Protein AF-A0A484FGK8-F1 (afdb_monomer)

Solvent-accessible surface area (backbone atoms only — not comparable to full-atom values): 7231 Å² total; per-residue (Å²): 114,52,76,42,72,39,93,74,32,38,41,34,40,36,68,55,88,79,80,70,86,57,33,42,32,38,38,38,41,37,28,76,92,78,68,48,74,49,78,46,80,44,69,53,21,35,40,73,44,67,37,74,80,55,65,38,32,43,29,31,27,26,79,4,26,22,44,33,38,16,39,58,89,81,59,52,74,76,47,65,52,95,61,46,84,31,60,82,92,33,64,45,57,49,77,48,65,50,56,43,96,84,67,36,37,36,40,37,35,34,76,88,73,50,73,48,80,42,80,52,79,87,76,78,80,83,129

Structure (mmCIF, N/CA/C/O backbone):
data_AF-A0A484FGK8-F1
#
_entry.id   AF-A0A484FGK8-F1
#
loop_
_atom_site.group_PDB
_atom_site.id
_atom_site.type_symbol
_atom_site.label_atom_id
_atom_site.label_alt_id
_atom_site.label_comp_id
_atom_site.label_asym_id
_atom_site.label_entity_id
_atom_site.label_seq_id
_atom_site.pdbx_PDB_ins_code
_atom_site.Cartn_x
_atom_site.Cartn_y
_atom_site.Cartn_z
_atom_site.occupancy
_atom_site.B_iso_or_equiv
_atom_site.auth_seq_id
_atom_site.auth_comp_id
_atom_site.auth_asym_id
_atom_site.auth_atom_id
_atom_site.pdbx_PDB_model_num
ATOM 1 N N . MET A 1 1 ? 3.992 -9.586 3.449 1.00 84.94 1 MET A N 1
ATOM 2 C CA . MET A 1 1 ? 4.642 -9.243 2.169 1.00 84.94 1 MET A CA 1
ATOM 3 C C . MET A 1 1 ? 3.621 -9.452 1.071 1.00 84.94 1 MET A C 1
ATOM 5 O O . MET A 1 1 ? 2.885 -10.426 1.157 1.00 84.94 1 MET A O 1
ATOM 9 N N . GLN A 1 2 ? 3.565 -8.564 0.084 1.00 90.06 2 GLN A N 1
ATOM 10 C CA . GLN A 1 2 ? 2.795 -8.761 -1.145 1.00 90.06 2 GLN A CA 1
ATOM 11 C C . GLN A 1 2 ? 3.716 -8.506 -2.337 1.00 90.06 2 GLN A C 1
ATOM 13 O O . GLN A 1 2 ? 4.516 -7.576 -2.287 1.00 90.06 2 GLN A O 1
ATOM 18 N N . VAL A 1 3 ? 3.601 -9.321 -3.384 1.00 91.88 3 VAL A N 1
ATOM 19 C CA . VAL A 1 3 ? 4.373 -9.185 -4.624 1.00 91.88 3 VAL A CA 1
ATOM 20 C C . VAL A 1 3 ? 3.417 -9.190 -5.808 1.00 91.88 3 VAL A C 1
ATOM 22 O O . VAL A 1 3 ? 2.486 -9.994 -5.842 1.00 91.88 3 VAL A O 1
ATOM 25 N N . VAL A 1 4 ? 3.645 -8.296 -6.765 1.00 91.69 4 VAL A N 1
ATOM 26 C CA . VAL A 1 4 ? 2.901 -8.210 -8.024 1.00 91.69 4 VAL A CA 1
ATOM 27 C C . VAL A 1 4 ? 3.902 -8.064 -9.167 1.00 91.69 4 VAL A C 1
ATOM 29 O O . VAL A 1 4 ? 4.766 -7.192 -9.126 1.00 91.69 4 VAL A O 1
ATOM 32 N N . ALA A 1 5 ? 3.781 -8.907 -10.191 1.00 92.19 5 ALA A N 1
ATOM 33 C CA . ALA A 1 5 ? 4.482 -8.734 -11.459 1.00 92.19 5 ALA A CA 1
ATOM 34 C C . ALA A 1 5 ? 3.551 -8.024 -12.449 1.00 92.19 5 ALA A C 1
ATOM 36 O O . ALA A 1 5 ? 2.412 -8.456 -12.636 1.00 92.19 5 ALA A O 1
ATOM 37 N N . VAL A 1 6 ? 4.018 -6.937 -13.064 1.00 89.00 6 VAL A N 1
ATOM 38 C CA . VAL A 1 6 ? 3.246 -6.168 -14.044 1.00 89.00 6 VAL A CA 1
ATOM 39 C C . VAL A 1 6 ? 4.142 -5.631 -15.154 1.00 89.00 6 VAL A C 1
ATOM 41 O O . VAL A 1 6 ? 5.114 -4.921 -14.900 1.00 89.00 6 VAL A O 1
ATOM 44 N N . GLY A 1 7 ? 3.805 -5.954 -16.404 1.00 87.88 7 GLY A N 1
ATOM 45 C CA . GLY A 1 7 ? 4.650 -5.618 -17.550 1.00 87.88 7 GLY A CA 1
ATOM 46 C C . GLY A 1 7 ? 6.076 -6.140 -17.348 1.00 87.88 7 GLY A C 1
ATOM 47 O O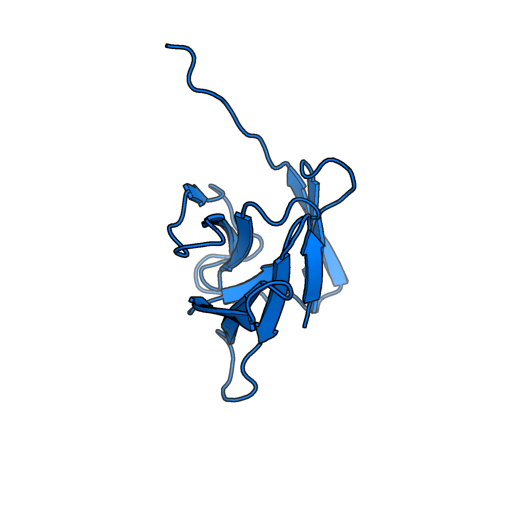 . GLY A 1 7 ? 6.257 -7.307 -17.014 1.00 87.88 7 GLY A O 1
ATOM 48 N N . GLN A 1 8 ? 7.066 -5.254 -17.489 1.00 89.00 8 GLN A N 1
ATOM 49 C CA . GLN A 1 8 ? 8.496 -5.556 -17.314 1.00 89.00 8 GLN A CA 1
ATOM 50 C C . GLN A 1 8 ? 9.036 -5.221 -15.912 1.00 89.00 8 GLN A C 1
ATOM 52 O O . GLN A 1 8 ? 10.222 -4.941 -15.743 1.00 89.00 8 GLN A O 1
ATOM 57 N N . ARG A 1 9 ? 8.172 -5.173 -14.890 1.00 91.44 9 ARG A N 1
ATOM 58 C CA . ARG A 1 9 ? 8.585 -4.861 -13.515 1.00 91.44 9 ARG A CA 1
ATOM 59 C C . ARG A 1 9 ? 7.905 -5.744 -12.475 1.00 91.44 9 ARG A C 1
ATOM 61 O O . ARG A 1 9 ? 6.780 -6.207 -12.652 1.00 91.44 9 ARG A O 1
ATOM 68 N N . VAL A 1 10 ? 8.585 -5.925 -11.350 1.00 93.19 10 VAL A N 1
ATOM 69 C CA . VAL A 1 10 ? 8.083 -6.602 -10.152 1.00 93.19 10 VAL A CA 1
ATOM 70 C C . VAL A 1 10 ? 8.035 -5.593 -9.014 1.00 93.19 10 VAL A C 1
ATOM 72 O O . VAL A 1 10 ? 9.036 -4.943 -8.725 1.00 93.19 10 VAL A O 1
ATOM 75 N N . LEU A 1 11 ? 6.882 -5.474 -8.360 1.00 94.88 11 LEU A N 1
ATOM 76 C CA . LEU A 1 11 ? 6.697 -4.656 -7.168 1.00 94.88 11 LEU A CA 1
ATOM 77 C C . LEU A 1 11 ? 6.523 -5.560 -5.948 1.00 94.88 11 LEU A C 1
ATOM 79 O O . LEU A 1 11 ? 5.745 -6.513 -5.981 1.00 94.88 11 LEU A O 1
ATOM 83 N N . ALA A 1 12 ? 7.211 -5.240 -4.857 1.00 94.69 12 ALA A N 1
ATOM 84 C CA . ALA A 1 12 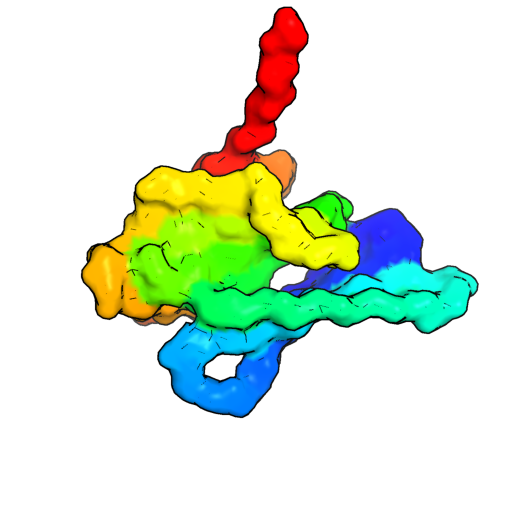? 7.116 -5.951 -3.590 1.00 94.69 12 ALA A CA 1
ATOM 85 C C . ALA A 1 12 ? 6.909 -4.972 -2.430 1.00 94.69 12 ALA A C 1
ATOM 87 O O . ALA A 1 12 ? 7.747 -4.110 -2.190 1.00 94.69 12 ALA A O 1
ATOM 88 N N . ALA A 1 13 ? 5.812 -5.127 -1.687 1.00 93.62 13 ALA A N 1
ATOM 89 C CA . ALA A 1 13 ? 5.549 -4.399 -0.450 1.00 93.62 13 ALA A CA 1
ATOM 90 C C . ALA A 1 13 ? 5.864 -5.296 0.755 1.00 93.62 13 ALA A C 1
ATOM 92 O O . ALA A 1 13 ? 5.185 -6.297 1.024 1.00 93.62 13 ALA A O 1
ATOM 93 N N . CYS A 1 14 ? 6.897 -4.922 1.504 1.00 92.44 14 CYS A N 1
ATOM 94 C CA . CYS A 1 14 ? 7.401 -5.665 2.651 1.00 92.44 14 CYS A CA 1
ATOM 95 C C . CYS A 1 14 ? 7.301 -4.818 3.917 1.00 92.44 14 CYS A C 1
ATOM 97 O O . CYS A 1 14 ? 7.844 -3.718 3.985 1.00 92.44 14 CYS A O 1
ATOM 99 N N . ARG A 1 15 ? 6.639 -5.345 4.948 1.00 90.38 15 ARG A N 1
ATOM 100 C CA . ARG A 1 15 ? 6.679 -4.750 6.285 1.00 90.38 15 ARG A CA 1
ATOM 101 C C . ARG A 1 15 ? 8.091 -4.915 6.852 1.00 90.38 15 ARG A C 1
ATOM 103 O O . ARG A 1 15 ? 8.604 -6.032 6.868 1.00 90.38 15 ARG A O 1
ATOM 110 N N . GLN A 1 16 ? 8.687 -3.836 7.348 1.00 87.62 16 GLN A N 1
ATOM 111 C CA . GLN A 1 16 ? 9.936 -3.912 8.101 1.00 87.62 16 GLN A CA 1
ATOM 112 C C . GLN A 1 16 ? 9.666 -4.534 9.482 1.00 87.62 16 GLN A C 1
ATOM 114 O O . GLN A 1 16 ? 8.677 -4.218 10.147 1.00 87.62 16 GLN A O 1
ATOM 119 N N . THR A 1 17 ? 10.507 -5.486 9.888 1.00 69.12 17 THR A N 1
ATOM 120 C CA . THR A 1 17 ? 10.275 -6.374 11.042 1.00 69.12 17 THR A CA 1
ATOM 121 C C . THR A 1 17 ? 10.600 -5.754 12.400 1.00 69.12 17 THR A C 1
ATOM 123 O O . THR A 1 17 ? 10.295 -6.362 13.424 1.00 69.12 17 THR A O 1
ATOM 126 N N . TYR A 1 18 ? 11.191 -4.560 12.438 1.00 63.72 18 TYR A N 1
ATOM 127 C CA . TYR A 1 18 ? 11.579 -3.898 13.682 1.00 63.72 18 TYR A CA 1
ATOM 128 C C . TYR A 1 18 ? 10.502 -2.903 14.139 1.00 63.72 18 TYR A C 1
ATOM 130 O O . TYR A 1 18 ? 10.085 -2.041 13.371 1.00 63.72 18 TYR A O 1
ATOM 138 N N . GLY A 1 19 ? 10.073 -3.020 15.402 1.00 57.84 19 GLY A N 1
ATOM 139 C CA . GLY A 1 19 ? 9.207 -2.047 16.079 1.00 57.84 19 GLY A CA 1
ATOM 140 C C . GLY A 1 19 ? 7.750 -2.473 16.310 1.00 57.84 19 GLY A C 1
ATOM 141 O O . GLY A 1 19 ? 7.204 -3.376 15.667 1.00 57.84 19 GLY A O 1
ATOM 142 N N . SER A 1 20 ? 7.113 -1.798 17.270 1.00 62.00 20 SER A N 1
ATOM 143 C CA . SER A 1 20 ? 5.665 -1.821 17.484 1.00 62.00 20 SER A CA 1
ATOM 144 C C . SER A 1 20 ? 4.963 -0.884 16.491 1.00 62.00 20 SER A C 1
ATOM 146 O O . SER A 1 20 ? 5.571 0.017 15.926 1.00 62.00 20 SER A O 1
ATOM 148 N N . SER A 1 21 ? 3.675 -1.129 16.237 1.00 67.31 21 SER A N 1
ATOM 149 C CA . SER A 1 21 ? 2.847 -0.288 15.360 1.00 67.31 21 SER A CA 1
ATOM 150 C C . SER A 1 21 ? 2.906 1.195 15.774 1.00 67.31 21 SER A C 1
ATOM 152 O O . SER A 1 21 ? 2.796 1.463 16.973 1.00 67.31 21 SER A O 1
ATOM 154 N N . PRO A 1 22 ? 2.965 2.160 14.831 1.00 72.62 22 PRO A N 1
ATOM 155 C CA . PRO A 1 22 ? 2.780 2.021 13.378 1.00 72.62 22 PRO A CA 1
ATOM 156 C C . PRO A 1 22 ? 3.956 1.380 12.634 1.00 72.62 22 PRO A C 1
ATOM 158 O O . PRO A 1 22 ? 5.104 1.523 13.031 1.00 72.62 22 PRO A O 1
ATOM 161 N N . TRP A 1 23 ? 3.666 0.667 11.541 1.00 84.19 23 TRP A N 1
ATOM 162 C CA . TRP A 1 23 ? 4.686 -0.052 10.778 1.00 84.19 23 TRP A CA 1
ATOM 163 C C . TRP A 1 23 ? 5.299 0.816 9.680 1.00 84.19 23 TRP A C 1
ATOM 165 O O . TRP A 1 23 ? 4.629 1.651 9.064 1.00 84.19 23 TRP A O 1
ATOM 175 N N . THR A 1 24 ? 6.566 0.543 9.391 1.00 89.12 24 THR A N 1
ATOM 176 C CA . THR A 1 24 ? 7.220 0.990 8.163 1.00 89.12 24 THR A CA 1
ATOM 177 C C . THR A 1 24 ? 7.107 -0.108 7.117 1.00 89.12 24 THR A C 1
ATOM 179 O O . THR A 1 24 ? 7.413 -1.277 7.371 1.00 89.12 24 THR A O 1
ATOM 182 N N . TRP A 1 25 ? 6.649 0.266 5.929 1.00 91.56 25 TRP A N 1
ATOM 183 C CA . TRP A 1 25 ? 6.612 -0.603 4.761 1.00 91.56 25 TRP A CA 1
ATOM 184 C C . TRP A 1 25 ? 7.658 -0.148 3.759 1.00 91.56 25 TRP A C 1
ATOM 186 O O . TRP A 1 25 ? 7.789 1.040 3.494 1.00 91.56 25 TRP A O 1
ATOM 196 N N . ARG A 1 26 ? 8.381 -1.094 3.174 1.00 93.62 26 ARG A N 1
ATOM 197 C CA . ARG A 1 26 ? 9.276 -0.850 2.050 1.00 93.62 26 ARG A CA 1
ATOM 198 C C . ARG A 1 26 ? 8.617 -1.372 0.784 1.00 93.62 26 ARG A C 1
ATOM 200 O O . ARG A 1 26 ? 8.286 -2.555 0.713 1.00 93.62 26 ARG A O 1
ATOM 207 N N . LEU A 1 27 ? 8.415 -0.487 -0.181 1.00 95.31 27 LEU A N 1
ATOM 208 C CA . LEU A 1 27 ? 8.077 -0.840 -1.547 1.00 95.31 27 LEU A CA 1
ATOM 209 C C . LEU A 1 27 ? 9.378 -0.962 -2.338 1.00 95.31 27 LEU A C 1
ATOM 211 O O . LEU A 1 27 ? 10.181 -0.034 -2.366 1.00 95.31 27 LEU A O 1
ATOM 215 N N . THR A 1 28 ? 9.587 -2.106 -2.969 1.00 95.00 28 THR A N 1
ATOM 216 C CA . THR A 1 28 ? 10.701 -2.340 -3.884 1.00 95.00 28 THR A CA 1
ATOM 217 C C . THR A 1 28 ? 10.144 -2.563 -5.277 1.00 95.00 28 THR A C 1
ATOM 219 O O . THR A 1 28 ? 9.299 -3.437 -5.457 1.00 95.00 28 THR A O 1
ATOM 222 N N . THR A 1 29 ? 10.651 -1.813 -6.250 1.00 93.69 29 THR A N 1
ATOM 223 C CA . THR A 1 29 ? 10.375 -2.025 -7.673 1.00 93.69 29 THR A CA 1
ATOM 224 C C . THR A 1 29 ? 11.644 -2.533 -8.340 1.00 93.69 29 THR A C 1
ATOM 226 O O . THR A 1 29 ? 12.709 -1.939 -8.177 1.00 93.69 29 THR A O 1
ATOM 229 N N . TRP A 1 30 ? 11.545 -3.639 -9.068 1.00 94.06 30 TRP A N 1
ATOM 230 C CA . TRP A 1 30 ? 12.651 -4.274 -9.781 1.00 94.06 30 TRP A CA 1
ATOM 231 C C . TRP A 1 30 ? 12.305 -4.431 -11.262 1.00 94.06 30 TRP A C 1
ATOM 233 O O . TRP A 1 30 ? 11.198 -4.863 -11.584 1.00 94.06 30 TRP A O 1
ATOM 243 N N . TRP A 1 31 ? 13.248 -4.097 -12.143 1.00 94.12 31 TRP A N 1
ATOM 244 C CA . TRP A 1 31 ? 13.163 -4.296 -13.591 1.00 94.12 31 TRP A CA 1
ATOM 245 C C . TRP A 1 31 ? 14.107 -5.435 -13.990 1.00 94.12 31 TRP A C 1
ATOM 247 O O . TRP A 1 31 ? 15.320 -5.217 -14.051 1.00 94.12 31 TRP A O 1
ATOM 257 N N . PRO A 1 32 ? 13.591 -6.654 -14.235 1.00 92.19 32 PRO A N 1
ATOM 258 C CA . PRO A 1 32 ? 14.431 -7.817 -14.512 1.00 92.19 32 PRO A CA 1
ATOM 259 C C . PRO A 1 32 ? 15.334 -7.641 -15.734 1.00 92.19 32 PRO A C 1
ATOM 261 O O . PRO A 1 32 ? 16.494 -8.039 -15.686 1.00 92.19 32 PRO A O 1
ATOM 264 N N . ASP A 1 33 ? 14.830 -6.983 -16.779 1.00 94.19 33 ASP A N 1
ATOM 265 C CA . ASP A 1 33 ? 15.508 -6.856 -18.075 1.00 94.19 33 ASP A CA 1
ATOM 266 C C . ASP A 1 33 ? 16.849 -6.117 -18.002 1.00 94.19 33 ASP A C 1
ATOM 268 O O . ASP A 1 33 ? 17.763 -6.405 -18.772 1.00 94.19 33 ASP A O 1
ATOM 272 N N . ASN A 1 34 ? 16.979 -5.158 -17.083 1.00 93.88 34 ASN A N 1
ATOM 273 C CA . ASN A 1 34 ? 18.190 -4.346 -16.927 1.00 93.88 34 ASN A CA 1
ATOM 274 C C . ASN A 1 34 ? 18.773 -4.388 -15.505 1.00 93.88 34 ASN A C 1
ATOM 276 O O . ASN A 1 34 ? 19.733 -3.678 -15.212 1.00 93.88 34 ASN A O 1
ATOM 280 N N . GLY A 1 35 ? 18.180 -5.179 -14.609 1.00 91.69 35 GLY A N 1
ATOM 281 C CA . GLY A 1 35 ? 18.602 -5.314 -13.216 1.00 91.69 35 GLY A CA 1
ATOM 282 C C . GLY A 1 35 ? 18.370 -4.082 -12.332 1.00 91.69 35 GLY A C 1
ATOM 283 O O . GLY A 1 35 ? 18.766 -4.105 -11.166 1.00 91.69 35 GLY A O 1
ATOM 284 N N . SER A 1 36 ? 17.736 -3.017 -12.834 1.00 93.44 36 SER A N 1
ATOM 285 C CA . SER A 1 36 ? 17.516 -1.785 -12.068 1.00 93.44 36 SER A CA 1
ATOM 286 C C . SER A 1 36 ? 16.550 -2.008 -10.908 1.00 93.44 36 SER A C 1
ATOM 288 O O . SER A 1 36 ? 15.623 -2.820 -10.985 1.00 93.44 36 SER A O 1
ATOM 290 N N . ARG A 1 37 ? 16.742 -1.253 -9.822 1.00 93.69 37 ARG A N 1
ATOM 291 C CA . ARG A 1 37 ? 15.920 -1.331 -8.611 1.00 93.69 37 ARG A CA 1
ATOM 292 C C . ARG A 1 37 ? 15.654 0.058 -8.042 1.00 93.69 37 ARG A C 1
ATOM 294 O O . ARG A 1 37 ? 16.554 0.890 -8.002 1.00 93.69 37 ARG A O 1
ATOM 301 N N . ALA A 1 38 ? 14.436 0.266 -7.557 1.00 92.69 38 ALA A N 1
ATOM 302 C CA . ALA A 1 38 ? 14.035 1.433 -6.781 1.00 92.69 38 ALA A CA 1
ATOM 303 C C . ALA A 1 38 ? 13.421 0.993 -5.447 1.00 92.69 38 ALA A C 1
ATOM 305 O O . ALA A 1 38 ? 12.789 -0.066 -5.362 1.00 92.69 38 ALA A O 1
ATOM 306 N N . GLU A 1 39 ? 13.604 1.805 -4.408 1.00 94.62 39 GLU A N 1
ATOM 307 C CA . GLU A 1 39 ? 13.020 1.577 -3.089 1.00 94.62 39 GLU A CA 1
ATOM 308 C C . GLU A 1 39 ? 12.314 2.826 -2.578 1.00 94.62 39 GLU A C 1
ATOM 310 O O . GLU A 1 39 ? 12.797 3.943 -2.749 1.00 94.62 39 GLU A O 1
ATOM 315 N N . LEU A 1 40 ? 11.183 2.610 -1.915 1.00 93.19 40 LEU A N 1
ATOM 316 C CA . LEU A 1 40 ? 10.385 3.645 -1.284 1.00 93.19 40 LEU A CA 1
ATOM 317 C C . LEU A 1 40 ? 9.974 3.183 0.114 1.00 93.19 40 LEU A C 1
ATOM 319 O O . LEU A 1 40 ? 9.395 2.107 0.283 1.00 93.19 40 LEU A O 1
ATOM 323 N N . GLU A 1 41 ? 10.232 4.017 1.117 1.00 92.94 41 GLU A N 1
ATOM 324 C CA . GLU A 1 41 ? 9.767 3.784 2.483 1.00 92.94 41 GLU A CA 1
ATOM 325 C C . GLU A 1 41 ? 8.442 4.508 2.745 1.00 92.94 41 GLU A C 1
ATOM 327 O O . GLU A 1 41 ? 8.284 5.702 2.502 1.00 92.94 41 GLU A O 1
ATOM 332 N N . MET A 1 42 ? 7.472 3.764 3.266 1.00 90.62 42 MET A N 1
ATOM 333 C CA . MET A 1 42 ? 6.137 4.226 3.621 1.00 90.62 42 MET A CA 1
ATOM 334 C C . MET A 1 42 ? 5.963 4.082 5.132 1.00 90.62 42 MET A C 1
ATOM 336 O O . MET A 1 42 ? 5.683 2.999 5.655 1.00 90.62 42 MET A O 1
ATOM 340 N N . ASN A 1 43 ? 6.165 5.190 5.838 1.00 88.69 43 ASN A N 1
ATOM 341 C CA . ASN A 1 43 ? 6.083 5.264 7.294 1.00 88.69 43 ASN A CA 1
ATOM 342 C C . ASN A 1 43 ? 4.643 5.478 7.777 1.00 88.69 43 ASN A C 1
ATOM 344 O O . ASN A 1 43 ? 3.779 5.934 7.026 1.00 88.69 43 ASN A O 1
ATOM 348 N N . GLY A 1 44 ? 4.380 5.166 9.050 1.00 86.81 44 GLY A N 1
ATOM 349 C CA . GLY A 1 44 ? 3.089 5.475 9.676 1.00 86.81 44 GLY A CA 1
ATOM 350 C C . GLY A 1 44 ? 1.921 4.621 9.168 1.00 86.81 44 GLY A C 1
ATOM 351 O O . GLY A 1 44 ? 0.761 4.989 9.358 1.00 86.81 44 GLY A O 1
ATOM 352 N N . CYS A 1 45 ? 2.203 3.499 8.503 1.00 88.50 45 CYS A N 1
ATOM 353 C CA . CYS A 1 45 ? 1.194 2.684 7.839 1.00 88.50 45 CYS A CA 1
ATOM 354 C C . CYS A 1 45 ? 0.847 1.456 8.688 1.00 88.50 45 CYS A C 1
ATOM 356 O O . CYS A 1 45 ? 1.709 0.675 9.082 1.00 88.50 45 CYS A O 1
ATOM 358 N N . ALA A 1 46 ? -0.443 1.244 8.926 1.00 88.00 46 ALA A N 1
ATOM 359 C CA . ALA A 1 46 ? -0.967 -0.007 9.454 1.00 88.00 46 ALA A CA 1
ATOM 360 C C . ALA A 1 46 ? -1.008 -1.111 8.386 1.00 88.00 46 ALA A C 1
ATOM 362 O O . ALA A 1 46 ? -1.078 -2.273 8.741 1.00 88.00 46 ALA A O 1
ATOM 363 N N . PHE A 1 47 ? -0.983 -0.803 7.086 1.00 90.44 47 PHE A N 1
ATOM 364 C CA . PHE A 1 47 ? -0.895 -1.812 6.019 1.00 90.44 47 PHE A CA 1
ATOM 365 C C . PHE A 1 47 ? -0.517 -1.173 4.677 1.00 90.44 47 PHE A C 1
ATOM 367 O O . PHE A 1 47 ? -0.785 0.013 4.482 1.00 90.44 47 PHE A O 1
ATOM 374 N N . ALA A 1 48 ? 0.025 -1.956 3.740 1.00 91.25 48 ALA A N 1
ATOM 375 C CA . ALA A 1 48 ? 0.185 -1.563 2.339 1.00 91.25 48 ALA A CA 1
ATOM 376 C C . ALA A 1 48 ? -0.190 -2.717 1.393 1.00 91.25 48 ALA A C 1
ATOM 378 O O . ALA A 1 48 ? 0.234 -3.852 1.620 1.00 91.25 48 ALA A O 1
ATOM 379 N N . CYS A 1 49 ? -0.952 -2.426 0.335 1.00 92.56 49 CYS A N 1
ATOM 380 C CA . CYS A 1 49 ? -1.234 -3.354 -0.758 1.00 92.56 49 CYS A CA 1
ATOM 381 C C . CYS A 1 49 ? -1.019 -2.736 -2.141 1.00 92.56 49 CYS A C 1
ATOM 383 O O . CYS A 1 49 ? -1.205 -1.540 -2.356 1.00 92.56 49 CYS A O 1
ATOM 385 N N . ILE A 1 50 ? -0.653 -3.595 -3.088 1.00 91.06 50 ILE A N 1
ATOM 386 C CA . ILE A 1 50 ? -0.387 -3.246 -4.483 1.00 91.06 50 ILE A CA 1
ATOM 387 C C . ILE A 1 50 ? -1.528 -3.822 -5.354 1.00 91.06 50 ILE A C 1
ATOM 389 O O . ILE A 1 50 ? -1.841 -5.012 -5.214 1.00 91.06 50 ILE A O 1
ATOM 393 N N . PRO A 1 51 ? -2.170 -3.019 -6.223 1.00 87.81 51 PRO A N 1
ATOM 394 C CA . PRO A 1 51 ? -3.123 -3.477 -7.234 1.00 87.81 51 PRO A CA 1
ATOM 395 C C . PRO A 1 51 ? -2.415 -4.268 -8.336 1.00 87.81 51 PRO A C 1
ATOM 397 O O . PRO A 1 51 ? -1.193 -4.211 -8.480 1.00 87.81 51 PRO A O 1
ATOM 400 N N . ARG A 1 52 ? -3.174 -4.975 -9.179 1.00 84.50 52 ARG A N 1
ATOM 401 C CA . ARG A 1 52 ? -2.577 -5.802 -10.245 1.00 84.50 52 ARG A CA 1
ATOM 402 C C . ARG A 1 52 ? -1.815 -4.961 -11.274 1.00 84.50 52 ARG A C 1
ATOM 404 O O . ARG A 1 52 ? -0.794 -5.408 -11.783 1.00 84.50 52 ARG A O 1
ATOM 411 N N . ASN A 1 53 ? -2.294 -3.754 -11.567 1.00 85.44 53 ASN A N 1
ATOM 412 C CA . ASN A 1 53 ? -1.646 -2.843 -12.512 1.00 85.44 53 ASN A CA 1
ATOM 413 C C . ASN A 1 53 ? -0.323 -2.232 -11.985 1.00 85.44 53 ASN A C 1
ATOM 415 O O . ASN A 1 53 ? 0.442 -1.651 -12.756 1.00 85.44 53 ASN A O 1
ATOM 419 N N . GLY A 1 54 ? -0.052 -2.343 -10.676 1.00 87.19 54 GLY A N 1
ATOM 420 C CA . GLY A 1 54 ? 1.122 -1.780 -10.003 1.00 87.19 54 GLY A CA 1
ATOM 421 C C . GLY A 1 54 ? 1.376 -0.289 -10.252 1.00 87.19 54 GLY A C 1
ATOM 422 O O . GLY A 1 54 ? 2.514 0.152 -10.113 1.00 87.19 54 GLY A O 1
ATOM 423 N N . ALA A 1 55 ? 0.369 0.482 -10.670 1.00 86.31 55 ALA A N 1
ATOM 424 C CA . ALA A 1 55 ? 0.497 1.916 -10.924 1.00 86.31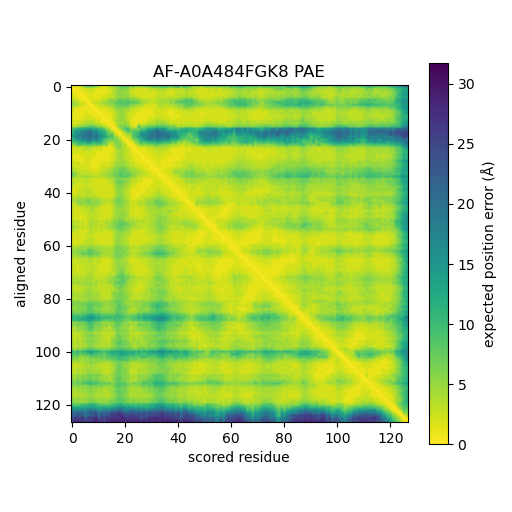 55 ALA A CA 1
ATOM 425 C C . ALA A 1 55 ? 0.632 2.706 -9.614 1.00 86.31 55 ALA A C 1
ATOM 427 O O . ALA A 1 55 ? 1.418 3.644 -9.519 1.00 86.31 55 ALA A O 1
ATOM 428 N N . PHE A 1 56 ? -0.092 2.275 -8.585 1.00 89.94 56 PHE A N 1
ATOM 429 C CA . PHE A 1 56 ? -0.113 2.894 -7.266 1.00 89.94 56 PHE A CA 1
ATOM 430 C C . PHE A 1 56 ? 0.033 1.845 -6.161 1.00 89.94 56 PHE A C 1
ATOM 432 O O . PHE A 1 56 ? 0.017 0.644 -6.415 1.00 89.94 56 PHE A O 1
ATOM 439 N N . VAL A 1 57 ? 0.157 2.296 -4.918 1.00 92.75 57 VAL A N 1
ATOM 440 C CA . VAL A 1 57 ? 0.075 1.475 -3.708 1.00 92.75 57 VAL A CA 1
ATOM 441 C C . VAL A 1 57 ? -0.986 2.070 -2.796 1.00 92.75 57 VAL A C 1
ATOM 443 O O . VAL A 1 57 ? -0.959 3.263 -2.491 1.00 92.75 57 VAL A O 1
ATOM 446 N N . ALA A 1 58 ? -1.922 1.240 -2.344 1.00 93.31 58 ALA A N 1
ATOM 447 C CA . ALA A 1 58 ? -2.899 1.637 -1.345 1.00 93.31 58 ALA A CA 1
ATOM 448 C C . ALA A 1 58 ? -2.349 1.338 0.052 1.00 93.31 58 ALA A C 1
ATOM 450 O O . ALA A 1 58 ? -1.874 0.241 0.344 1.00 93.31 58 ALA A O 1
ATOM 451 N N . THR A 1 59 ? -2.407 2.325 0.937 1.00 93.56 59 THR A N 1
ATOM 452 C CA . THR A 1 59 ? -1.874 2.225 2.297 1.00 93.56 59 THR A CA 1
ATOM 453 C C . THR A 1 59 ? -2.958 2.545 3.311 1.00 93.56 59 THR A C 1
ATOM 455 O O . THR A 1 59 ? -3.625 3.569 3.197 1.00 93.56 59 THR A O 1
ATOM 458 N N . VAL A 1 60 ? -3.120 1.699 4.328 1.00 92.88 60 VAL A N 1
ATOM 459 C CA . VAL A 1 60 ? -3.969 2.016 5.482 1.00 92.88 60 VAL A CA 1
ATOM 460 C C . VAL A 1 60 ? -3.099 2.710 6.512 1.00 92.88 60 VAL A C 1
ATOM 462 O O . VAL A 1 60 ? -2.103 2.151 6.968 1.00 92.88 60 VAL A O 1
ATOM 465 N N . GLN A 1 61 ? -3.457 3.931 6.868 1.00 90.81 61 GLN A N 1
ATOM 466 C CA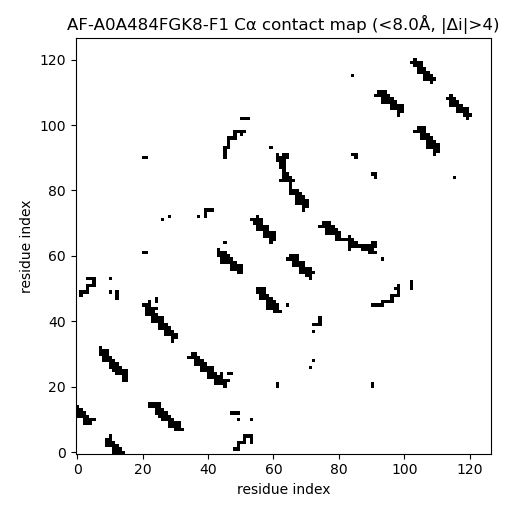 . GLN A 1 61 ? -2.691 4.767 7.778 1.00 90.81 61 GLN A CA 1
ATOM 467 C C . GLN A 1 61 ? -2.999 4.442 9.239 1.00 90.81 61 GLN A C 1
ATOM 469 O O . GLN A 1 61 ? -4.091 3.997 9.589 1.00 90.81 61 GLN A O 1
ATOM 474 N N . ALA A 1 62 ? -2.035 4.679 10.122 1.00 87.00 62 ALA A N 1
ATOM 475 C CA . ALA A 1 62 ? -2.245 4.494 11.552 1.00 87.00 62 ALA A CA 1
ATOM 476 C C . ALA A 1 62 ? -3.155 5.567 12.182 1.00 87.00 62 ALA A C 1
ATOM 478 O O . ALA A 1 62 ? -3.688 5.354 13.268 1.00 87.00 62 ALA A O 1
ATOM 479 N N . ASP A 1 63 ? -3.374 6.691 11.495 1.00 86.94 63 ASP A N 1
ATOM 480 C CA . ASP A 1 63 ? -4.158 7.850 11.940 1.00 86.94 63 ASP A CA 1
ATOM 481 C C . ASP A 1 63 ? -5.681 7.635 11.825 1.00 86.94 63 ASP A C 1
ATOM 483 O O . ASP A 1 63 ? -6.421 8.393 11.201 1.00 86.94 63 ASP A O 1
ATOM 487 N N . GLY A 1 64 ? -6.179 6.578 12.469 1.00 87.75 64 GLY A N 1
ATOM 488 C CA . GLY A 1 64 ? -7.593 6.205 12.409 1.00 87.75 64 GLY A CA 1
ATOM 489 C C . GLY A 1 64 ? -7.937 5.323 11.210 1.00 87.75 64 GLY A C 1
ATOM 490 O O . GLY A 1 64 ? -9.108 5.042 10.975 1.00 87.75 64 GLY A O 1
ATOM 491 N N . GLY A 1 65 ? -6.948 4.829 10.460 1.00 91.00 65 GLY A N 1
ATOM 492 C CA . GLY A 1 65 ? -7.200 3.850 9.405 1.00 91.00 65 GLY A CA 1
ATOM 493 C C . GLY A 1 65 ? -7.730 4.430 8.112 1.00 91.00 65 GLY A C 1
ATOM 494 O O . GLY A 1 65 ? -8.535 3.779 7.451 1.00 91.00 65 GLY A O 1
ATOM 495 N N . ARG A 1 66 ? -7.322 5.649 7.764 1.00 92.25 66 ARG A N 1
ATOM 496 C CA . ARG A 1 66 ? -7.623 6.218 6.450 1.00 92.25 66 ARG A CA 1
ATOM 497 C C . ARG A 1 66 ? -6.848 5.474 5.370 1.00 92.25 66 ARG A C 1
ATOM 499 O O . ARG A 1 66 ? -5.714 5.049 5.599 1.00 92.25 66 ARG A O 1
ATOM 506 N N . VAL A 1 67 ? -7.449 5.325 4.200 1.00 93.31 67 VAL A N 1
ATOM 507 C CA . VAL A 1 67 ? -6.762 4.812 3.015 1.00 93.31 67 VAL A CA 1
ATOM 508 C C . VAL A 1 67 ? -6.085 5.978 2.313 1.00 93.31 67 VAL A C 1
ATOM 510 O O . VAL A 1 67 ? -6.696 7.021 2.126 1.00 93.31 67 VAL A O 1
ATOM 513 N N . ARG A 1 68 ? -4.819 5.805 1.935 1.00 93.12 68 ARG A N 1
ATOM 514 C CA . ARG A 1 68 ? -4.084 6.713 1.049 1.00 93.12 68 ARG A CA 1
ATOM 515 C C . ARG A 1 68 ? -3.655 5.960 -0.195 1.00 93.12 68 ARG A C 1
ATOM 517 O O . ARG A 1 68 ? -3.068 4.880 -0.073 1.00 93.12 68 ARG A O 1
ATOM 524 N N . ILE A 1 69 ? -3.904 6.550 -1.354 1.00 92.56 69 ILE A N 1
ATOM 525 C CA . ILE A 1 69 ? -3.414 6.070 -2.642 1.00 92.56 69 ILE A CA 1
ATOM 526 C C . ILE A 1 69 ? -2.125 6.816 -2.951 1.00 92.56 69 ILE A C 1
ATOM 528 O O . ILE A 1 69 ? -2.084 8.044 -2.908 1.00 92.56 69 ILE A O 1
ATOM 532 N N . ARG A 1 70 ? -1.049 6.071 -3.196 1.00 93.06 70 ARG A N 1
ATOM 533 C CA . ARG A 1 70 ? 0.285 6.624 -3.428 1.00 93.06 70 ARG A CA 1
ATOM 534 C C . ARG A 1 70 ? 0.816 6.190 -4.776 1.00 93.06 70 ARG A C 1
ATOM 536 O O . ARG A 1 70 ? 0.670 5.023 -5.125 1.00 93.06 70 ARG A O 1
ATOM 543 N N . ASP A 1 71 ? 1.478 7.088 -5.486 1.00 90.81 71 ASP A N 1
ATOM 544 C CA . ASP A 1 71 ? 2.243 6.722 -6.674 1.00 90.81 71 ASP A CA 1
ATOM 545 C C . ASP A 1 71 ? 3.320 5.684 -6.306 1.00 90.81 71 ASP A C 1
ATOM 547 O O . ASP A 1 71 ? 4.027 5.826 -5.305 1.00 90.81 71 ASP A O 1
ATOM 551 N N . ALA A 1 72 ? 3.421 4.602 -7.081 1.00 89.56 72 ALA A N 1
ATOM 552 C CA . ALA A 1 72 ? 4.335 3.503 -6.767 1.00 89.56 72 ALA A CA 1
ATOM 553 C C . ALA A 1 72 ? 5.811 3.812 -7.093 1.00 89.56 72 ALA A C 1
ATOM 555 O O . ALA A 1 72 ? 6.702 3.100 -6.630 1.00 89.56 72 ALA A O 1
ATOM 556 N N . GLY A 1 73 ? 6.083 4.832 -7.909 1.00 86.12 73 GLY A N 1
ATOM 557 C CA . GLY A 1 73 ? 7.429 5.239 -8.302 1.00 86.12 73 GLY A CA 1
ATOM 558 C C . GLY A 1 73 ? 8.081 6.196 -7.308 1.00 86.12 73 GLY A C 1
ATOM 559 O O . GLY A 1 73 ? 9.278 6.080 -7.055 1.00 86.12 73 GLY A O 1
ATOM 560 N N . ASN A 1 74 ? 7.309 7.120 -6.731 1.00 87.38 74 ASN A N 1
ATOM 561 C CA . ASN A 1 74 ? 7.838 8.169 -5.850 1.00 87.38 74 ASN A CA 1
ATOM 562 C C . ASN A 1 74 ? 7.153 8.262 -4.472 1.00 87.38 74 ASN A C 1
ATOM 564 O O . ASN A 1 74 ? 7.646 8.963 -3.591 1.00 87.38 74 ASN A O 1
ATOM 568 N N . GLY A 1 75 ? 6.037 7.561 -4.255 1.00 87.19 75 GLY A N 1
ATOM 569 C CA . GLY A 1 75 ? 5.331 7.516 -2.973 1.00 87.19 75 GLY A CA 1
ATOM 570 C C . GLY A 1 75 ? 4.459 8.719 -2.639 1.00 87.19 75 GLY A C 1
ATOM 571 O O . GLY A 1 75 ? 3.878 8.752 -1.540 1.00 87.19 75 GLY A O 1
ATOM 572 N N . VAL A 1 76 ? 4.350 9.687 -3.554 1.00 91.62 76 VAL A N 1
ATOM 573 C CA . VAL A 1 76 ? 3.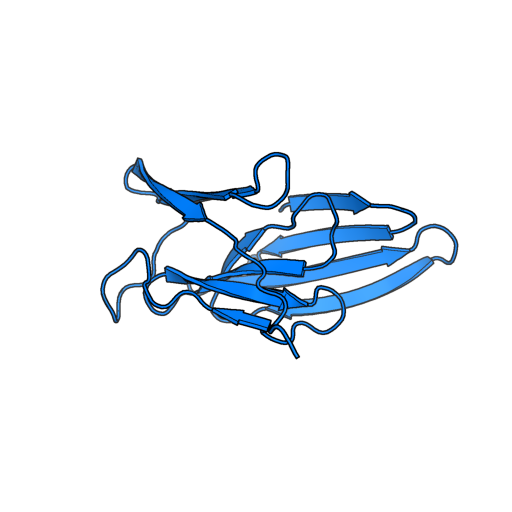481 10.858 -3.416 1.00 91.62 76 VAL A CA 1
ATOM 574 C C . VAL A 1 76 ? 2.054 10.387 -3.177 1.00 91.62 76 VAL A C 1
ATOM 576 O O . VAL A 1 76 ? 1.551 9.511 -3.874 1.00 91.62 76 VAL A O 1
ATOM 579 N N . CYS A 1 77 ? 1.412 10.952 -2.154 1.00 92.06 77 CYS A N 1
ATOM 580 C CA . CYS A 1 77 ? 0.003 10.702 -1.880 1.00 92.06 77 CYS A CA 1
ATOM 581 C C . CYS A 1 77 ? -0.829 11.415 -2.946 1.00 92.06 77 CYS A C 1
ATOM 583 O O . CYS A 1 77 ? -0.839 12.641 -2.981 1.00 92.06 77 CYS A O 1
ATOM 585 N N . LEU A 1 78 ? -1.495 10.640 -3.795 1.00 91.44 78 LEU A N 1
ATOM 586 C CA . LEU A 1 78 ? -2.369 11.141 -4.852 1.00 91.44 78 LEU A CA 1
ATOM 587 C C . LEU A 1 78 ? -3.754 11.467 -4.296 1.00 91.44 78 LEU A C 1
ATOM 589 O O . LEU A 1 78 ? -4.347 12.467 -4.674 1.00 91.44 78 LEU A O 1
ATOM 593 N N . ASP A 1 79 ? -4.241 10.639 -3.369 1.00 91.62 79 ASP A N 1
ATOM 594 C CA . ASP A 1 79 ? -5.557 10.816 -2.762 1.00 91.62 79 ASP A CA 1
ATOM 595 C C . ASP A 1 79 ? -5.648 10.138 -1.383 1.00 91.62 79 ASP A C 1
ATOM 597 O O . ASP A 1 79 ? -4.834 9.270 -1.034 1.00 91.62 79 ASP A O 1
ATOM 601 N N . GLN A 1 80 ? -6.638 10.533 -0.582 1.00 92.06 80 GLN A N 1
ATOM 602 C CA . GLN A 1 80 ? -6.934 9.954 0.721 1.00 92.06 80 GLN A CA 1
ATOM 603 C C . GLN A 1 80 ? -8.435 9.864 1.011 1.00 92.06 80 GLN A C 1
ATOM 605 O O . GLN A 1 80 ? -9.212 10.771 0.725 1.00 92.06 80 GLN A O 1
ATOM 610 N N . SER A 1 81 ? -8.837 8.806 1.712 1.00 91.19 81 SER A N 1
ATOM 611 C CA . SER A 1 81 ? -10.211 8.672 2.181 1.00 91.19 81 SER A CA 1
ATOM 612 C C . SER A 1 81 ? -10.558 9.743 3.222 1.00 91.19 81 SER A C 1
ATOM 614 O O . SER A 1 81 ? -9.773 10.070 4.119 1.00 91.19 81 SER A O 1
ATOM 616 N N . THR A 1 82 ? -11.788 10.250 3.149 1.00 88.38 82 THR A N 1
ATOM 617 C CA . THR A 1 82 ? -12.329 11.226 4.110 1.00 88.38 82 THR A CA 1
ATOM 618 C C . THR A 1 82 ? -12.585 10.608 5.485 1.00 88.38 82 THR A C 1
ATOM 620 O O . THR A 1 82 ? -12.483 11.285 6.510 1.00 88.38 82 THR A O 1
ATOM 623 N N . GLN A 1 83 ? -12.880 9.306 5.521 1.00 87.88 83 GLN A N 1
ATOM 624 C CA . GLN A 1 83 ? -13.134 8.535 6.735 1.00 87.88 83 GLN A CA 1
ATOM 625 C C . GLN A 1 83 ? -12.118 7.405 6.904 1.00 87.88 83 GLN A C 1
ATOM 627 O O . GLN A 1 83 ? -11.567 6.883 5.934 1.00 87.88 83 GLN A O 1
ATOM 632 N N . GLY A 1 84 ? -11.869 7.036 8.159 1.00 89.94 84 GLY A N 1
ATOM 633 C CA . GLY A 1 84 ? -11.025 5.906 8.535 1.00 89.94 84 GLY A CA 1
ATOM 634 C C . GLY A 1 84 ? -11.827 4.786 9.200 1.00 89.94 84 GLY A C 1
ATOM 635 O O . GLY A 1 84 ? -12.966 4.982 9.618 1.00 89.94 84 GLY A O 1
ATOM 636 N N . ILE A 1 85 ? -11.222 3.604 9.319 1.00 90.50 85 ILE A N 1
ATOM 637 C CA . ILE A 1 85 ? -11.844 2.404 9.924 1.00 90.50 85 ILE A CA 1
ATOM 638 C C . ILE A 1 85 ? -11.776 2.345 11.450 1.00 90.50 85 ILE A C 1
ATOM 640 O O . ILE A 1 85 ? -12.377 1.465 12.071 1.00 90.50 85 ILE A O 1
ATOM 644 N N . ALA A 1 86 ? -11.026 3.249 12.071 1.00 87.56 86 ALA A N 1
ATOM 645 C CA . ALA A 1 86 ? -10.884 3.355 13.511 1.00 87.56 86 ALA A CA 1
ATOM 646 C C . ALA A 1 86 ? -11.217 4.773 13.985 1.00 87.56 86 ALA A C 1
ATOM 648 O O . ALA A 1 86 ? -11.150 5.747 13.237 1.00 87.56 86 ALA A O 1
ATOM 649 N N . LYS A 1 87 ? -11.568 4.892 15.270 1.00 83.62 87 LYS A N 1
ATOM 650 C CA . LYS A 1 87 ? -11.740 6.201 15.910 1.00 83.62 87 LYS A CA 1
ATOM 651 C C . LYS A 1 87 ? -10.426 6.981 15.852 1.00 83.62 87 LYS A C 1
ATOM 653 O O . LYS A 1 87 ? -9.353 6.395 16.004 1.00 83.62 87 LYS A O 1
ATOM 658 N N . THR A 1 88 ? -10.518 8.300 15.713 1.00 77.12 88 THR A N 1
ATOM 659 C CA . THR A 1 88 ? -9.363 9.203 15.788 1.00 77.12 88 THR A CA 1
ATOM 660 C C . THR A 1 88 ? -8.535 8.916 17.044 1.00 77.12 88 THR A C 1
ATOM 662 O O . THR A 1 88 ? -9.085 8.754 18.134 1.00 77.12 88 THR A O 1
ATOM 665 N N . GLY A 1 89 ? -7.213 8.801 16.886 1.00 76.50 89 GLY A N 1
ATOM 666 C CA . GLY A 1 89 ? -6.291 8.455 17.974 1.00 76.50 89 GLY A CA 1
ATOM 667 C C . GLY A 1 89 ? -6.178 6.955 18.285 1.00 76.50 89 GLY A C 1
ATOM 668 O O . GLY A 1 89 ? -5.479 6.582 19.226 1.00 76.50 89 GLY A O 1
ATOM 669 N N . LYS A 1 90 ? -6.839 6.076 17.518 1.00 84.94 90 LYS A N 1
ATOM 670 C CA . LYS A 1 90 ? -6.643 4.621 17.584 1.00 84.94 90 LYS A CA 1
ATOM 671 C C . LYS A 1 90 ? -6.000 4.106 16.300 1.00 84.94 90 LYS A C 1
ATOM 673 O O . LYS A 1 90 ? -6.496 4.359 15.206 1.00 84.94 90 LYS A O 1
ATOM 678 N N . THR A 1 91 ? -4.948 3.311 16.461 1.00 86.00 91 THR A N 1
ATOM 679 C CA . THR A 1 91 ? -4.283 2.635 15.346 1.00 86.00 91 THR A CA 1
ATOM 680 C C . THR A 1 91 ? -5.021 1.341 15.008 1.00 86.00 91 THR A C 1
ATOM 682 O O . THR A 1 91 ? -5.114 0.467 15.876 1.00 86.00 91 THR A O 1
ATOM 685 N N . PRO A 1 92 ? -5.565 1.178 13.788 1.00 87.62 92 PRO A N 1
ATOM 686 C CA . PRO A 1 92 ? -6.169 -0.088 13.394 1.00 87.62 92 PRO A CA 1
ATOM 687 C C . PRO A 1 92 ? -5.095 -1.168 13.251 1.00 87.62 92 PRO A C 1
ATOM 689 O O . PRO A 1 92 ? -4.011 -0.916 12.727 1.00 87.62 92 PRO A O 1
ATOM 692 N N . LEU A 1 93 ? -5.422 -2.394 13.658 1.00 88.56 93 LEU A N 1
ATOM 693 C CA . LEU A 1 93 ? -4.595 -3.563 13.378 1.00 88.56 93 LEU A CA 1
ATOM 694 C C . LEU A 1 93 ? -5.162 -4.289 12.157 1.00 88.56 93 LEU A C 1
ATOM 696 O O . LEU A 1 93 ? -6.037 -5.146 12.290 1.00 88.56 93 LEU A O 1
ATOM 700 N N . VAL A 1 94 ? -4.699 -3.905 10.969 1.00 89.31 94 VAL A N 1
ATOM 701 C CA . VAL A 1 94 ? -5.078 -4.556 9.709 1.00 89.31 94 VAL A CA 1
ATOM 702 C C . VAL A 1 94 ? -4.173 -5.763 9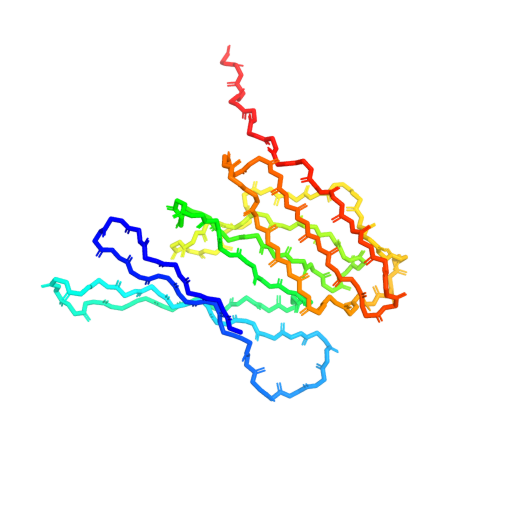.492 1.00 89.31 94 VAL A C 1
ATOM 704 O O . VAL A 1 94 ? -2.952 -5.632 9.439 1.00 89.31 94 VAL A O 1
ATOM 707 N N . VAL A 1 95 ? -4.774 -6.946 9.397 1.00 87.44 95 VAL A N 1
ATOM 708 C CA . VAL A 1 95 ? -4.049 -8.221 9.270 1.00 87.44 95 VAL A CA 1
ATOM 709 C C . VAL A 1 95 ? -3.925 -8.675 7.821 1.00 87.44 95 VAL A C 1
ATOM 711 O O . VAL A 1 95 ? -2.976 -9.373 7.474 1.00 87.44 95 VAL A O 1
ATOM 714 N N . ALA A 1 96 ? -4.849 -8.239 6.968 1.00 87.19 96 ALA A N 1
ATOM 715 C CA . ALA A 1 96 ? -4.829 -8.508 5.541 1.00 87.19 96 ALA A CA 1
ATOM 716 C C . ALA A 1 96 ? -5.551 -7.395 4.781 1.00 87.19 96 ALA A C 1
ATOM 718 O O . ALA A 1 96 ? -6.480 -6.769 5.299 1.00 87.19 96 ALA A O 1
ATOM 719 N N . ALA A 1 97 ? -5.154 -7.183 3.532 1.00 88.44 97 ALA A N 1
ATOM 720 C CA . ALA A 1 97 ? -5.943 -6.432 2.576 1.00 88.44 97 ALA A CA 1
ATOM 721 C C . ALA A 1 97 ? -5.715 -6.963 1.163 1.00 88.44 97 ALA A C 1
ATOM 723 O O . ALA A 1 97 ? -4.667 -7.539 0.869 1.00 88.44 97 ALA A O 1
ATOM 724 N N . GLY A 1 98 ? -6.689 -6.737 0.291 1.00 88.50 98 GLY A N 1
ATOM 725 C CA . GLY A 1 98 ? -6.604 -7.082 -1.120 1.00 88.50 98 GLY A CA 1
ATOM 726 C C . GLY A 1 98 ? -7.384 -6.088 -1.964 1.00 88.50 98 GLY A C 1
ATOM 727 O O . GLY A 1 98 ? -8.396 -5.552 -1.518 1.00 88.50 98 GLY A O 1
ATOM 728 N N . ILE A 1 99 ? -6.899 -5.842 -3.176 1.00 88.50 99 ILE A N 1
ATOM 729 C CA . ILE A 1 99 ? -7.619 -5.076 -4.191 1.00 88.50 99 ILE A CA 1
ATOM 730 C C . ILE A 1 99 ? -8.248 -6.087 -5.154 1.00 88.50 99 ILE A C 1
ATOM 732 O O . ILE A 1 99 ? -7.575 -6.998 -5.640 1.00 88.50 99 ILE A O 1
ATOM 736 N N . ALA A 1 100 ? -9.557 -5.973 -5.354 1.00 84.06 100 ALA A N 1
ATOM 737 C CA . ALA A 1 100 ? -10.348 -6.868 -6.183 1.00 84.06 100 ALA A CA 1
ATOM 738 C C . ALA A 1 100 ? -10.072 -6.660 -7.680 1.00 84.06 100 ALA A C 1
ATOM 740 O O . ALA A 1 100 ? -9.504 -5.654 -8.108 1.00 84.06 100 ALA A O 1
ATOM 741 N N . VAL A 1 101 ? -10.519 -7.625 -8.488 1.00 71.88 101 VAL A N 1
ATOM 742 C CA . VAL A 1 101 ? -10.391 -7.584 -9.950 1.00 71.88 101 VAL A CA 1
ATOM 743 C C . VAL A 1 101 ? -11.079 -6.328 -10.493 1.00 71.88 101 VAL A C 1
ATOM 745 O O . VAL A 1 101 ? -12.257 -6.101 -10.233 1.00 71.88 101 VAL A O 1
ATOM 748 N N . GLY A 1 102 ? -10.320 -5.516 -11.234 1.00 77.06 102 GLY A N 1
ATOM 749 C CA . GLY A 1 102 ? -10.764 -4.227 -11.770 1.00 77.06 102 GLY A CA 1
ATOM 750 C C . GLY A 1 102 ? -10.235 -3.009 -11.011 1.00 77.06 102 GLY A C 1
ATOM 751 O O . GLY A 1 102 ? -10.571 -1.899 -11.396 1.00 77.06 102 GLY A O 1
ATOM 752 N N . ASP A 1 103 ? -9.434 -3.199 -9.955 1.00 80.75 103 ASP A N 1
ATOM 753 C CA . ASP A 1 103 ? -8.731 -2.143 -9.203 1.00 80.75 103 ASP A CA 1
ATOM 754 C C . ASP A 1 103 ? -9.646 -1.058 -8.583 1.00 80.75 103 ASP A C 1
ATOM 756 O O . ASP A 1 103 ? -9.177 -0.015 -8.137 1.00 80.75 103 ASP A O 1
ATOM 760 N N . ARG A 1 104 ? -10.959 -1.326 -8.504 1.00 85.12 104 ARG A N 1
ATOM 761 C CA . ARG A 1 104 ? -12.003 -0.406 -8.004 1.00 85.12 104 ARG A CA 1
ATOM 762 C C . ARG A 1 104 ? -12.476 -0.690 -6.586 1.00 85.12 104 ARG A C 1
ATOM 764 O O . ARG A 1 104 ? -13.208 0.110 -6.016 1.00 85.12 104 ARG A O 1
ATOM 771 N N . VAL A 1 105 ? -12.136 -1.846 -6.027 1.00 89.75 105 VAL A N 1
ATOM 772 C CA . VAL A 1 105 ? -12.576 -2.231 -4.683 1.00 89.75 105 VAL A CA 1
ATOM 773 C C . VAL A 1 105 ? -11.385 -2.742 -3.903 1.00 89.75 105 VAL A C 1
ATOM 775 O O . VAL A 1 105 ? -10.686 -3.640 -4.361 1.00 89.75 105 VAL A O 1
ATOM 778 N N . MET A 1 106 ? -11.175 -2.203 -2.710 1.00 91.12 106 MET A N 1
ATOM 779 C CA . MET A 1 106 ? -10.218 -2.723 -1.744 1.00 91.12 106 MET A CA 1
ATOM 780 C C . MET A 1 106 ? -10.969 -3.282 -0.544 1.00 91.12 106 MET A C 1
ATOM 782 O O . MET A 1 106 ? -11.934 -2.695 -0.069 1.00 91.12 106 MET A O 1
ATOM 786 N N . VAL A 1 107 ? -10.513 -4.413 -0.026 1.00 91.75 107 VAL A N 1
ATOM 787 C CA . VAL A 1 107 ? -11.055 -5.030 1.183 1.00 91.75 107 VAL A CA 1
ATOM 788 C C . VAL A 1 107 ? -9.947 -5.097 2.219 1.00 91.75 107 VAL A C 1
ATOM 790 O O . VAL A 1 107 ? -8.842 -5.531 1.904 1.00 91.75 107 VAL A O 1
ATOM 793 N N . THR A 1 108 ? -10.229 -4.673 3.450 1.00 91.75 108 THR A N 1
ATOM 794 C CA . THR A 1 108 ? -9.312 -4.782 4.592 1.00 91.75 108 THR A CA 1
ATOM 795 C C . THR A 1 108 ? -9.924 -5.649 5.684 1.00 91.75 108 THR A C 1
ATOM 797 O O . THR A 1 108 ? -11.090 -5.481 6.042 1.00 91.75 108 THR A O 1
ATOM 800 N N . GLN A 1 109 ? -9.126 -6.551 6.251 1.00 92.19 109 GLN A N 1
ATOM 801 C CA . GLN A 1 109 ? -9.487 -7.358 7.412 1.00 92.19 109 GLN A CA 1
ATOM 802 C C . GLN A 1 109 ? -8.776 -6.820 8.655 1.00 92.19 109 GLN A C 1
ATOM 804 O O . GLN A 1 109 ? -7.550 -6.688 8.686 1.00 92.19 109 GLN A O 1
ATOM 809 N N . ILE A 1 110 ? -9.552 -6.518 9.691 1.00 89.94 110 ILE A N 1
ATOM 810 C CA . ILE A 1 110 ? -9.080 -6.027 10.986 1.00 89.94 110 ILE A CA 1
ATOM 811 C C . ILE A 1 110 ? -8.967 -7.216 11.945 1.00 89.94 110 ILE A C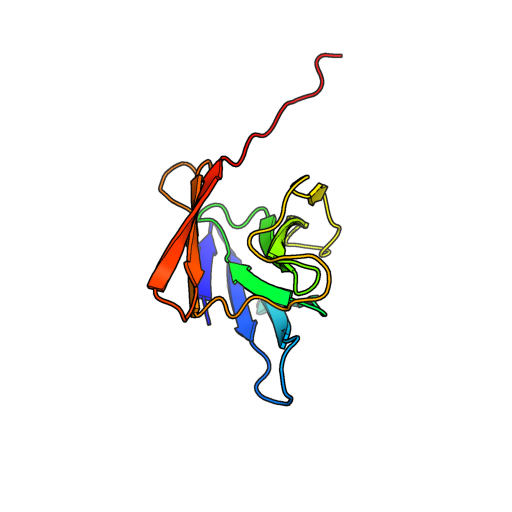 1
ATOM 813 O O . ILE A 1 110 ? -9.796 -8.124 11.918 1.00 89.94 110 ILE A O 1
ATOM 817 N N . ALA A 1 111 ? -7.968 -7.208 12.830 1.00 88.50 111 ALA A N 1
ATOM 818 C CA . ALA A 1 111 ? -7.705 -8.302 13.771 1.00 88.50 111 ALA A CA 1
ATOM 819 C C . ALA A 1 111 ? -8.896 -8.679 14.674 1.00 88.50 111 ALA A C 1
ATOM 821 O O . ALA A 1 111 ? -8.965 -9.801 15.160 1.00 88.50 111 ALA A O 1
ATOM 822 N N . ASN A 1 112 ? -9.848 -7.766 14.886 1.00 87.19 112 ASN A N 1
ATOM 823 C CA . ASN A 1 112 ? -11.076 -8.030 15.643 1.00 87.19 112 ASN A CA 1
ATOM 824 C C . ASN A 1 112 ? -12.180 -8.724 14.817 1.00 87.19 112 ASN A C 1
ATOM 826 O O . ASN A 1 112 ? -13.332 -8.749 15.245 1.00 87.19 112 ASN A O 1
ATOM 830 N N . GLY A 1 113 ? -11.857 -9.220 13.621 1.00 87.19 113 GLY A N 1
ATOM 831 C CA . GLY A 1 113 ? -12.781 -9.912 12.723 1.00 87.19 113 GLY A CA 1
ATOM 832 C C . GLY A 1 113 ? -13.611 -8.995 11.822 1.00 87.19 113 GLY A C 1
ATOM 833 O O . GLY A 1 113 ? -14.313 -9.491 10.944 1.00 87.19 113 GLY A O 1
ATOM 834 N N . ARG A 1 114 ? -13.540 -7.665 11.982 1.00 90.81 114 ARG A N 1
ATOM 835 C CA . ARG A 1 114 ? -14.257 -6.739 11.093 1.00 90.81 114 ARG A CA 1
ATOM 836 C C . ARG A 1 114 ? -13.602 -6.669 9.720 1.00 90.81 114 ARG A C 1
ATOM 838 O O . ARG A 1 114 ? -12.379 -6.635 9.605 1.00 90.81 114 ARG A O 1
ATOM 845 N N . THR A 1 115 ? -14.441 -6.550 8.700 1.00 92.75 115 THR A N 1
ATOM 846 C CA . THR A 1 115 ? -14.028 -6.301 7.319 1.00 92.75 115 THR A CA 1
ATOM 847 C C . THR A 1 115 ? -14.511 -4.921 6.895 1.00 92.75 115 THR A C 1
ATOM 849 O O . THR A 1 115 ? -15.632 -4.540 7.220 1.00 92.75 115 THR A O 1
ATOM 852 N N . THR A 1 116 ? -13.6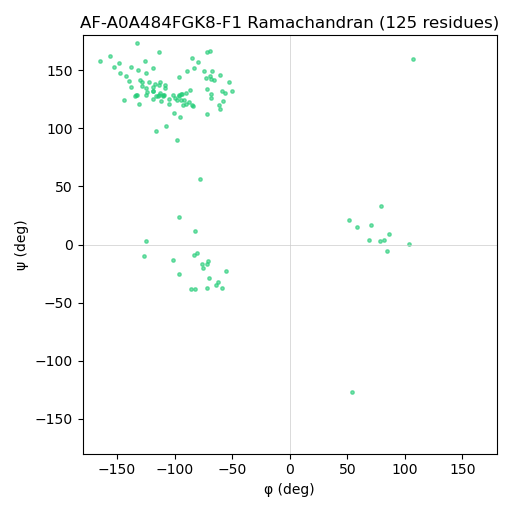72 -4.158 6.197 1.00 91.69 116 THR A N 1
ATOM 853 C CA . THR A 1 116 ? -14.077 -2.904 5.541 1.00 91.69 116 THR A CA 1
ATOM 854 C C . THR A 1 116 ? -13.901 -3.038 4.041 1.00 91.69 116 THR A C 1
ATOM 856 O O . THR A 1 116 ? -12.897 -3.579 3.581 1.00 91.69 116 THR A O 1
ATOM 859 N N . VAL A 1 117 ? -14.879 -2.535 3.294 1.00 92.06 117 VAL A N 1
ATOM 860 C CA . VAL A 1 117 ? -14.850 -2.461 1.836 1.00 92.06 117 VAL A CA 1
ATOM 861 C C . VAL A 1 117 ? -14.712 -0.996 1.442 1.00 92.06 117 VAL A C 1
ATOM 863 O O . VAL A 1 117 ? -15.471 -0.151 1.907 1.00 92.06 117 VAL A O 1
ATOM 866 N N . TRP A 1 118 ? -13.734 -0.711 0.597 1.00 90.31 118 TRP A N 1
ATOM 867 C CA . TRP A 1 118 ? -13.427 0.608 0.072 1.00 90.31 118 TRP A CA 1
ATOM 868 C C . TRP A 1 118 ? -13.710 0.608 -1.417 1.00 90.31 118 TRP A C 1
ATOM 870 O O . TRP A 1 118 ? -13.199 -0.250 -2.138 1.00 90.31 118 TRP A O 1
ATOM 880 N N . GLN A 1 119 ? -14.484 1.580 -1.879 1.00 89.12 119 GLN A N 1
ATOM 881 C CA . GLN A 1 119 ? -14.592 1.863 -3.299 1.00 89.12 119 GLN A CA 1
ATOM 882 C C . GLN A 1 119 ? -13.474 2.836 -3.679 1.00 89.12 119 GLN A C 1
ATOM 884 O O . GLN A 1 119 ? -13.352 3.904 -3.087 1.00 89.12 119 GLN A O 1
ATOM 889 N N . LEU A 1 120 ? -12.641 2.437 -4.633 1.00 84.62 120 LEU A N 1
ATOM 890 C CA . LEU A 1 120 ? -11.597 3.257 -5.228 1.00 84.62 120 LEU A CA 1
ATOM 891 C C . LEU A 1 120 ? -12.179 3.868 -6.503 1.00 84.62 120 LEU A C 1
ATOM 893 O O . LEU A 1 120 ? -12.457 3.154 -7.470 1.00 84.62 120 LEU A O 1
ATOM 897 N N . THR A 1 121 ? -12.412 5.175 -6.487 1.00 79.88 121 THR A N 1
ATOM 898 C CA . THR A 1 121 ? -12.918 5.931 -7.635 1.00 79.88 121 THR A CA 1
ATOM 899 C C . THR A 1 121 ? -11.828 6.867 -8.130 1.00 79.88 121 THR A C 1
ATOM 901 O O . THR A 1 121 ? -11.340 7.685 -7.360 1.00 79.88 121 THR A O 1
ATOM 904 N N . ALA A 1 122 ? -11.460 6.755 -9.404 1.00 72.50 122 ALA A N 1
ATOM 905 C CA . ALA A 1 122 ? -10.755 7.822 -10.099 1.00 72.50 122 ALA A CA 1
ATOM 906 C C . ALA A 1 122 ? -11.820 8.681 -10.785 1.00 72.50 122 ALA A C 1
ATOM 908 O O . ALA A 1 122 ? -12.602 8.152 -11.576 1.00 72.50 122 ALA A O 1
ATOM 909 N N . SER A 1 123 ? -11.884 9.963 -10.445 1.00 62.91 123 SER A N 1
ATOM 910 C CA . SER A 1 123 ? -12.512 10.971 -11.294 1.00 62.91 123 SER A CA 1
ATOM 911 C C . SER A 1 123 ? -11.394 11.648 -12.072 1.00 62.91 123 SER A C 1
ATOM 913 O O . SER A 1 123 ? -10.434 12.129 -11.473 1.00 62.91 123 SER A O 1
ATOM 915 N N . GLU A 1 124 ? -11.491 11.642 -13.396 1.00 56.81 124 GLU A N 1
ATOM 916 C CA . GLU A 1 124 ? -10.856 12.702 -14.171 1.00 56.81 124 GLU A CA 1
ATOM 917 C C . GLU A 1 124 ? -11.660 13.962 -13.838 1.00 56.81 124 GLU A C 1
ATOM 919 O O . GLU A 1 124 ? -12.893 13.922 -13.881 1.00 56.81 124 GLU A O 1
ATOM 924 N N . ASP A 1 125 ? -10.995 15.026 -13.388 1.00 50.81 125 ASP A N 1
ATOM 925 C CA . ASP A 1 125 ? -11.648 16.331 -13.349 1.00 50.81 125 ASP 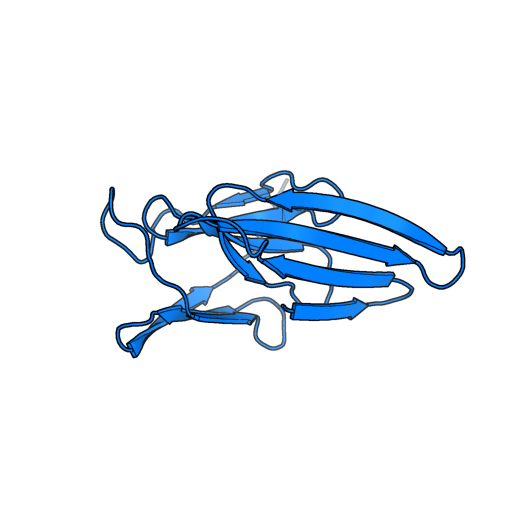A CA 1
ATOM 926 C C . ASP A 1 125 ? -12.017 16.647 -14.806 1.00 50.81 125 ASP A C 1
ATOM 928 O O . ASP A 1 125 ? -11.142 16.670 -15.671 1.00 50.81 125 ASP A O 1
ATOM 932 N N . GLU A 1 126 ? -13.314 16.766 -15.102 1.00 46.34 126 GLU A N 1
ATOM 933 C CA . GLU A 1 126 ? -13.764 17.280 -16.396 1.00 46.34 126 GLU A CA 1
ATOM 934 C C . GLU A 1 126 ? -13.229 18.717 -16.525 1.00 46.34 126 GLU A C 1
ATOM 936 O O . GLU A 1 126 ? -13.509 19.548 -15.656 1.00 46.34 126 GLU A O 1
ATOM 941 N N . ASP A 1 127 ? -12.419 18.954 -17.565 1.00 43.59 127 ASP A N 1
ATOM 942 C CA . ASP A 1 127 ? -11.827 20.256 -17.924 1.00 43.59 127 ASP A CA 1
ATOM 943 C C . ASP A 1 127 ? -12.860 21.401 -18.002 1.00 43.59 127 ASP A C 1
ATOM 945 O O . ASP A 1 127 ? -13.954 21.201 -18.589 1.00 43.59 127 ASP A O 1
#

Secondary structure (DSSP, 8-state):
-EEEEETTEEEEEEE-SSSSSSEEEEEEEEETTTTEEEEEEEEEEEEEE--TT-SEEEEEETTTSEEEEEETTT--EEEEEEEESS-TT----EEEEEEPTTSSEEEEEETTS-EEEEE--PPPPP-

Organism: Colletotrichum orbiculare (strain 104-T / ATCC 96160 / CBS 514.97 / LARS 414 / MAFF 240422) (NCBI:txid1213857)

Mean predicted aligned error: 5.41 Å

Foldseek 3Di:
DDWEDADQKIWDWAWDPDDDPPTKIKIKIAGPVVRDIDIDIDTQFLDWDAANNNQWIWTQGQQQGKIFTAGSRYRDGPDIDPHGNGDGPGGFNWPDKDQDPPNQWIWTATPVRDIDIDGDDDDDPDD

pLDDT: mean 86.78, std 9.77, range [43.59, 95.31]

Sequence (127 aa):
MQVVAVGQRVLAACRQTYGSSPWTWRLTTWWPDNGSRAELEMNGCAFACIPRNGAFVATVQADGGRVRIRDAGNGVCLDQSTQGIAKTGKTPLVVAAGIAVGDRVMVTQIANGRTTVWQLTASEDED

Radius of gyration: 14.51 Å; Cα contacts (8 Å, |Δi|>4): 300; chains: 1; bounding box: 34×30×36 Å

Nearest PDB structures (foldseek):
  8c3a-assembly2_DT  TM=6.265E-01  e=9.992E-03  Candida albicans
  8cqw-assembly2_DT  TM=6.787E-01  e=2.201E-02  Candida albicans
  4hxg-assembly2_H  TM=5.991E-01  e=6.912E-03  Pyrococcus horikoshii OT3
  6uz7-assembly1_g  TM=6.474E-01  e=1.300E-02  Kluyveromyces lactis
  5khr-assembly1_I  TM=5.161E-01  e=2.352E-01  Homo sapiens